Protein AF-A0A2W5HME0-F1 (afdb_monomer_lite)

Sequence (120 aa):
MSSDHNNDLSDLQSRIQQAKIAADPEKSGKNPDDATATQTGIRAVTDIIATPIVCGAAGIGIDHWFDTSPIFFILLALLGLCAGFWNLSRMMNGNDSSVGFKRLQNKEKEANKTQLSEKE

pLDDT: mean 72.34, std 13.64, range [38.69, 91.19]

Structure (mmCIF, N/CA/C/O backbone):
data_AF-A0A2W5HME0-F1
#
_entry.id   AF-A0A2W5HME0-F1
#
loop_
_atom_site.group_PDB
_atom_site.id
_atom_site.type_symbol
_atom_site.label_atom_id
_atom_site.label_alt_id
_atom_site.label_comp_id
_atom_site.label_asym_id
_atom_site.label_entity_id
_atom_site.label_seq_id
_atom_site.pdbx_PDB_ins_code
_atom_site.Cartn_x
_atom_site.Cartn_y
_atom_site.Cartn_z
_atom_site.occupancy
_atom_site.B_iso_or_equiv
_atom_site.auth_seq_id
_atom_site.auth_comp_id
_atom_site.auth_asym_id
_atom_site.auth_atom_id
_atom_site.pdbx_PDB_model_num
ATOM 1 N N . MET A 1 1 ? -9.762 -37.888 -38.141 1.00 51.53 1 MET A N 1
ATOM 2 C CA . MET A 1 1 ? -10.508 -36.705 -37.652 1.00 51.53 1 MET A CA 1
ATOM 3 C C . MET A 1 1 ? -10.076 -36.235 -36.249 1.00 51.53 1 MET A C 1
ATOM 5 O O . MET A 1 1 ? -10.864 -35.602 -35.570 1.00 51.53 1 MET A O 1
ATOM 9 N N . SER A 1 2 ? -8.831 -36.471 -35.802 1.00 54.81 2 SER A N 1
ATOM 10 C CA . SER A 1 2 ? -8.406 -36.154 -34.418 1.00 54.81 2 SER A CA 1
ATOM 11 C C . SER A 1 2 ? -7.596 -34.855 -34.276 1.00 54.81 2 SER A C 1
ATOM 13 O O . SER A 1 2 ? -7.158 -34.526 -33.179 1.00 54.81 2 SER A O 1
ATOM 15 N N . SER A 1 3 ? -7.352 -34.144 -35.380 1.00 60.12 3 SER A N 1
ATOM 16 C CA . SER A 1 3 ? -6.396 -33.029 -35.442 1.00 60.12 3 SER A CA 1
ATOM 17 C C . SER A 1 3 ? -6.999 -31.668 -35.082 1.00 60.12 3 SER A C 1
ATOM 19 O O . SER A 1 3 ? -6.250 -30.756 -34.758 1.00 60.12 3 SER A O 1
ATOM 21 N N . ASP A 1 4 ? -8.326 -31.530 -35.133 1.00 62.88 4 ASP A N 1
ATOM 22 C CA . ASP A 1 4 ? -9.014 -30.238 -34.977 1.00 62.88 4 ASP A CA 1
ATOM 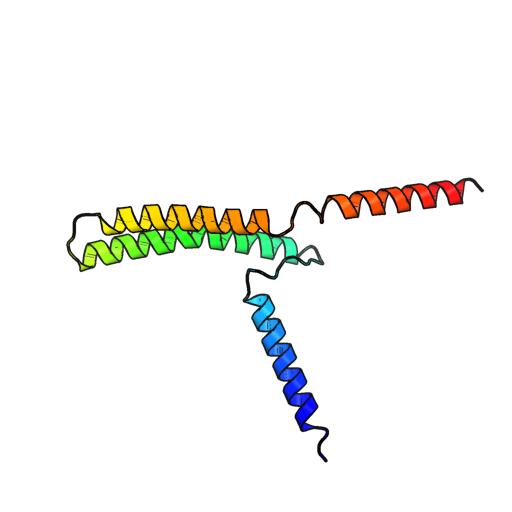23 C C . ASP A 1 4 ? -9.095 -29.811 -33.500 1.00 62.88 4 ASP A C 1
ATOM 25 O O . ASP A 1 4 ? -8.728 -28.702 -33.130 1.00 62.88 4 ASP A O 1
ATOM 29 N N . HIS A 1 5 ? -9.416 -30.760 -32.615 1.00 63.28 5 HIS A N 1
ATOM 30 C CA . HIS A 1 5 ? -9.587 -30.507 -31.180 1.00 63.28 5 HIS A CA 1
ATOM 31 C C . HIS A 1 5 ? -8.306 -30.036 -30.469 1.00 63.28 5 HIS A C 1
ATOM 33 O O . HIS A 1 5 ? -8.360 -29.292 -29.492 1.00 63.28 5 HIS A O 1
ATOM 39 N N . ASN A 1 6 ? -7.134 -30.448 -30.960 1.00 69.94 6 ASN A N 1
ATOM 40 C CA . ASN A 1 6 ? -5.855 -30.053 -30.366 1.00 69.94 6 ASN A CA 1
ATOM 41 C C . ASN A 1 6 ? -5.497 -28.590 -30.675 1.00 69.94 6 ASN A C 1
ATOM 43 O O . ASN A 1 6 ? -4.813 -27.953 -29.874 1.00 69.94 6 ASN A O 1
ATOM 47 N N . ASN A 1 7 ? -5.967 -28.050 -31.806 1.00 76.75 7 ASN A N 1
ATOM 48 C CA . ASN A 1 7 ? -5.708 -26.662 -32.186 1.00 76.75 7 ASN A CA 1
ATOM 49 C C . ASN A 1 7 ? -6.527 -25.683 -31.333 1.00 76.75 7 ASN A C 1
ATOM 51 O O . ASN A 1 7 ? -5.970 -24.700 -30.849 1.00 76.75 7 ASN A O 1
ATOM 55 N N . ASP A 1 8 ? -7.797 -25.991 -31.056 1.00 81.44 8 ASP A N 1
ATOM 56 C CA . ASP A 1 8 ? -8.654 -25.155 -30.201 1.00 81.44 8 ASP A CA 1
ATOM 57 C C . ASP A 1 8 ? -8.129 -25.074 -28.762 1.00 81.44 8 ASP A C 1
ATOM 59 O O . ASP A 1 8 ? -8.089 -24.006 -28.147 1.00 81.44 8 ASP A O 1
ATOM 63 N N . LEU A 1 9 ? -7.670 -26.206 -28.219 1.00 82.12 9 LEU A N 1
ATOM 64 C CA . LEU A 1 9 ? -7.080 -26.253 -26.880 1.00 82.12 9 LEU A CA 1
ATOM 65 C C . LEU A 1 9 ? -5.766 -25.468 -26.806 1.00 82.12 9 LEU A C 1
ATOM 67 O O . LEU A 1 9 ? -5.510 -24.803 -25.801 1.00 82.12 9 LEU A O 1
ATOM 71 N N . SER A 1 10 ? -4.957 -25.513 -27.867 1.00 79.88 10 SER A N 1
ATOM 72 C CA . SER A 1 10 ? -3.730 -24.722 -27.984 1.00 79.88 10 SER A CA 1
ATOM 73 C C . SER A 1 10 ? -4.025 -23.219 -28.027 1.00 79.88 10 SER A C 1
ATOM 75 O O . SER A 1 10 ? -3.337 -22.443 -27.361 1.00 79.88 10 SER A O 1
ATOM 77 N N . ASP A 1 11 ? -5.053 -22.791 -28.765 1.00 86.25 11 ASP A N 1
ATOM 78 C CA . ASP A 1 11 ? -5.444 -21.377 -28.840 1.00 86.25 11 ASP A CA 1
ATOM 79 C C . ASP A 1 11 ? -5.964 -20.860 -27.491 1.00 86.25 11 ASP A C 1
ATOM 81 O O . ASP A 1 11 ? -5.529 -19.818 -26.994 1.00 86.25 11 ASP A O 1
ATOM 85 N N . LEU A 1 12 ? -6.816 -21.639 -26.821 1.00 86.56 12 LEU A N 1
ATOM 86 C CA . LEU A 1 12 ? -7.308 -21.304 -25.485 1.00 86.56 12 LEU A CA 1
ATOM 87 C C . LEU A 1 12 ? -6.179 -21.261 -24.452 1.00 86.56 12 LEU A C 1
ATOM 89 O O . LEU A 1 12 ? -6.126 -20.327 -23.649 1.00 86.56 12 LEU A O 1
ATOM 93 N N . GLN A 1 13 ? -5.248 -22.221 -24.483 1.00 84.00 13 GLN A N 1
ATOM 94 C CA . GLN A 1 13 ? -4.065 -22.190 -23.622 1.00 84.00 13 GLN A CA 1
ATOM 95 C C . GLN A 1 13 ? -3.212 -20.953 -23.888 1.00 84.00 13 GLN A C 1
ATOM 97 O O . GLN A 1 13 ? -2.810 -20.297 -22.930 1.00 84.00 13 GLN A O 1
ATOM 102 N N . SER A 1 14 ? -2.992 -20.590 -25.152 1.00 82.88 14 SER A N 1
ATOM 103 C CA . SER A 1 14 ? -2.253 -19.381 -25.523 1.00 82.88 14 SER A CA 1
ATOM 104 C C . SER A 1 14 ? -2.928 -18.121 -24.975 1.00 82.88 14 SER A C 1
ATOM 106 O O . SER A 1 14 ? -2.273 -17.278 -24.361 1.00 82.88 14 SER A O 1
ATOM 108 N N . ARG A 1 15 ? -4.254 -18.013 -25.097 1.00 81.75 15 ARG A N 1
ATOM 109 C CA . ARG A 1 15 ? -5.029 -16.866 -24.597 1.00 81.75 15 ARG A CA 1
ATOM 110 C C . ARG A 1 15 ? -5.045 -16.784 -23.072 1.00 81.75 15 ARG A C 1
ATOM 112 O O . ARG A 1 15 ? -4.876 -15.700 -22.516 1.00 81.75 15 ARG A O 1
ATOM 119 N N . ILE A 1 16 ? -5.191 -17.917 -22.384 1.00 85.88 16 ILE A N 1
ATOM 120 C CA . ILE A 1 16 ? -5.104 -17.988 -20.919 1.00 85.88 16 ILE A CA 1
ATOM 121 C C . ILE A 1 16 ? -3.687 -17.644 -20.461 1.00 85.88 16 ILE A C 1
ATOM 123 O O . ILE A 1 16 ? -3.520 -16.916 -19.487 1.00 85.88 16 ILE A O 1
ATOM 127 N N . GLN A 1 17 ? -2.659 -18.124 -21.160 1.00 79.75 17 GLN A N 1
ATOM 128 C CA . GLN A 1 17 ? -1.267 -17.843 -20.833 1.00 79.75 17 GLN A CA 1
ATOM 129 C C . GLN A 1 17 ? -0.936 -16.361 -21.036 1.00 79.75 17 GLN A C 1
ATOM 131 O O . GLN A 1 17 ? -0.301 -15.773 -20.167 1.00 79.75 17 GLN A O 1
ATOM 136 N N . GLN A 1 18 ? -1.433 -15.731 -22.103 1.00 77.56 18 GLN A N 1
ATOM 137 C CA . GLN A 1 18 ? -1.316 -14.286 -22.329 1.00 77.56 18 GLN A CA 1
ATOM 138 C C . GLN A 1 18 ? -2.030 -13.475 -21.239 1.00 77.56 18 GLN A C 1
ATOM 140 O O . GLN A 1 18 ? -1.435 -12.563 -20.667 1.00 77.56 18 GLN A O 1
ATOM 145 N N . ALA A 1 19 ? -3.262 -13.846 -20.876 1.00 75.25 19 ALA A N 1
ATOM 146 C CA . ALA A 1 19 ? -3.991 -13.198 -19.786 1.00 75.25 19 ALA A CA 1
ATOM 147 C C . ALA A 1 19 ? -3.293 -13.390 -18.428 1.00 75.25 19 ALA A C 1
ATOM 149 O O . ALA A 1 19 ? -3.225 -12.463 -17.625 1.00 75.25 19 ALA A O 1
ATOM 150 N N . LYS A 1 20 ? -2.720 -14.574 -18.187 1.00 71.69 20 LYS A N 1
ATOM 151 C CA . LYS A 1 20 ? -1.965 -14.885 -16.971 1.00 71.69 20 LYS A CA 1
ATOM 152 C C . LYS A 1 20 ? -0.662 -14.096 -16.902 1.00 71.69 20 LYS A C 1
ATOM 154 O O . LYS A 1 20 ? -0.344 -13.591 -15.841 1.00 71.69 20 LYS A O 1
ATOM 159 N N . ILE A 1 21 ? 0.059 -13.936 -18.011 1.00 64.12 21 ILE A N 1
ATOM 160 C CA . ILE A 1 21 ? 1.265 -13.095 -18.074 1.00 64.12 21 ILE A CA 1
ATOM 161 C C . ILE A 1 21 ? 0.912 -11.618 -17.832 1.00 64.12 21 ILE A C 1
ATOM 163 O O . ILE A 1 21 ? 1.650 -10.929 -17.139 1.00 64.12 21 ILE A O 1
ATOM 167 N N . ALA A 1 22 ? -0.234 -11.140 -18.328 1.00 61.59 22 ALA A N 1
ATOM 168 C CA . ALA A 1 22 ? -0.719 -9.779 -18.072 1.00 61.59 22 ALA A CA 1
ATOM 169 C C . ALA A 1 22 ? -1.231 -9.553 -16.628 1.00 61.59 22 ALA A C 1
ATOM 171 O O . ALA A 1 22 ? -1.329 -8.408 -16.168 1.00 61.59 22 ALA A O 1
ATOM 172 N N . ALA A 1 23 ? -1.575 -10.636 -15.926 1.00 55.59 23 ALA A N 1
ATOM 173 C CA . ALA A 1 23 ? -2.061 -10.636 -14.548 1.00 55.59 23 ALA A CA 1
ATOM 174 C C . ALA A 1 23 ? -0.982 -10.996 -13.509 1.00 55.59 23 ALA A C 1
ATOM 176 O O . ALA A 1 23 ? -1.208 -10.769 -12.324 1.00 55.59 23 ALA A O 1
ATOM 177 N N . ASP A 1 24 ? 0.157 -11.552 -13.932 1.00 50.78 24 ASP A N 1
ATOM 178 C CA . ASP A 1 24 ? 1.234 -12.016 -13.056 1.00 50.78 24 ASP A CA 1
ATOM 179 C C . ASP A 1 24 ? 2.336 -10.943 -12.925 1.00 50.78 24 ASP A C 1
ATOM 181 O O . ASP A 1 24 ? 3.120 -10.735 -13.861 1.00 50.78 24 ASP A O 1
ATOM 185 N N . PRO A 1 25 ? 2.420 -10.250 -11.775 1.00 49.84 25 PRO A N 1
ATOM 186 C CA . PRO A 1 25 ? 3.360 -9.154 -11.560 1.00 49.84 25 PRO A CA 1
ATOM 187 C C . PRO A 1 25 ? 4.831 -9.601 -11.518 1.00 49.84 25 PRO A C 1
ATOM 189 O O . PRO A 1 25 ? 5.715 -8.756 -11.619 1.00 49.84 25 PRO A O 1
ATOM 192 N N . GLU A 1 26 ? 5.135 -10.902 -11.415 1.00 50.62 26 GLU A N 1
ATOM 193 C CA . GLU A 1 26 ? 6.524 -11.387 -11.361 1.00 50.62 26 GLU A CA 1
ATOM 194 C C . GLU A 1 26 ? 7.231 -11.489 -12.718 1.00 50.62 26 GLU A C 1
ATOM 196 O O . GLU A 1 26 ? 8.460 -11.553 -12.763 1.00 50.62 26 GLU A O 1
ATOM 201 N N . LYS A 1 27 ? 6.496 -11.538 -13.836 1.00 48.66 27 LYS A N 1
ATOM 202 C CA . LYS A 1 27 ? 7.086 -11.858 -15.152 1.00 48.66 27 LYS A CA 1
ATOM 203 C C . LYS A 1 27 ? 7.156 -10.700 -16.139 1.00 48.66 27 LYS A C 1
ATOM 205 O O . LYS A 1 27 ? 7.721 -10.874 -17.221 1.00 48.66 27 LYS A O 1
ATOM 210 N N . SER A 1 28 ? 6.665 -9.517 -15.780 1.00 45.16 28 SER A N 1
ATOM 211 C CA . SER A 1 28 ? 6.673 -8.346 -16.664 1.00 45.16 28 SER A CA 1
ATOM 212 C C . SER A 1 28 ? 8.024 -7.611 -16.647 1.00 45.16 28 SER A C 1
ATOM 214 O O . SER A 1 28 ? 8.112 -6.427 -16.345 1.00 45.16 28 SER A O 1
ATOM 216 N N . GLY A 1 29 ? 9.096 -8.337 -16.972 1.00 43.97 29 GLY A N 1
ATOM 217 C CA . GLY A 1 29 ? 10.465 -7.834 -17.127 1.00 43.97 29 GLY A CA 1
ATOM 218 C C . GLY A 1 29 ? 10.984 -7.930 -18.565 1.00 43.97 29 GLY A C 1
ATOM 219 O O . GLY A 1 29 ? 12.168 -8.200 -18.770 1.00 43.97 29 GLY A O 1
ATOM 220 N N . LYS A 1 30 ? 10.124 -7.781 -19.583 1.00 44.31 30 LYS A N 1
ATOM 221 C CA . LYS A 1 30 ? 10.545 -7.773 -20.997 1.00 44.31 30 LYS A CA 1
ATOM 222 C C . LYS A 1 30 ? 9.728 -6.783 -21.835 1.00 44.31 30 LYS A C 1
ATOM 224 O O . LYS A 1 30 ? 8.567 -7.023 -22.131 1.00 44.31 30 LYS A O 1
ATOM 229 N N . ASN A 1 31 ? 10.389 -5.688 -22.208 1.00 48.91 31 ASN A N 1
ATOM 230 C CA . ASN A 1 31 ? 9.937 -4.653 -23.148 1.00 48.91 31 ASN A CA 1
ATOM 231 C C . ASN A 1 31 ? 9.884 -5.201 -24.592 1.00 48.91 31 ASN A C 1
ATOM 233 O O . ASN A 1 31 ? 10.712 -6.064 -24.918 1.00 48.91 31 ASN A O 1
ATOM 237 N N . PRO A 1 32 ? 8.993 -4.688 -25.463 1.00 45.47 32 PRO A N 1
ATOM 238 C CA . PRO A 1 32 ? 9.363 -3.487 -26.223 1.00 45.47 32 PRO A CA 1
ATOM 239 C C . PRO A 1 32 ? 8.213 -2.482 -26.487 1.00 45.47 32 PRO A C 1
ATOM 241 O O . PRO A 1 32 ? 7.035 -2.807 -26.395 1.00 45.47 32 PRO A O 1
ATOM 244 N N . ASP A 1 33 ? 8.624 -1.271 -26.866 1.00 38.69 33 ASP A N 1
ATOM 245 C CA . ASP A 1 33 ? 7.867 -0.167 -27.475 1.00 38.69 33 ASP A CA 1
ATOM 246 C C . ASP A 1 33 ? 7.211 0.835 -26.506 1.00 38.69 33 ASP A C 1
ATOM 248 O O . ASP A 1 33 ? 6.422 0.501 -25.625 1.00 38.69 33 ASP A O 1
ATOM 252 N N . ASP A 1 34 ? 7.590 2.104 -26.677 1.00 46.84 34 ASP A N 1
ATOM 253 C CA . ASP A 1 34 ? 7.558 3.214 -25.712 1.00 46.84 34 ASP A CA 1
ATOM 254 C C . ASP A 1 34 ? 6.180 3.615 -25.143 1.00 46.84 34 ASP A C 1
ATOM 256 O O . ASP A 1 34 ? 6.112 4.393 -24.193 1.00 46.84 34 ASP A O 1
ATOM 260 N N . ALA A 1 35 ? 5.079 3.036 -25.630 1.00 48.47 35 ALA A N 1
ATOM 261 C CA . ALA A 1 35 ? 3.759 3.145 -24.994 1.00 48.47 35 ALA A CA 1
ATOM 262 C C . ALA A 1 35 ? 3.629 2.246 -23.742 1.00 48.47 35 ALA A C 1
ATOM 264 O O . ALA A 1 35 ? 2.908 2.564 -22.792 1.00 48.47 35 ALA A O 1
ATOM 265 N N . THR A 1 36 ? 4.370 1.136 -23.708 1.00 51.28 36 THR A N 1
ATOM 266 C CA . THR A 1 36 ? 4.297 0.100 -22.667 1.00 51.28 36 THR A CA 1
ATOM 267 C C . THR A 1 36 ? 5.082 0.493 -21.410 1.00 51.28 36 THR A C 1
ATOM 269 O O . THR A 1 36 ? 4.698 0.141 -20.292 1.00 51.28 36 THR A O 1
ATOM 272 N N . ALA A 1 37 ? 6.149 1.287 -21.559 1.00 52.19 37 ALA A N 1
ATOM 273 C CA . ALA A 1 37 ? 6.950 1.788 -20.440 1.00 52.19 37 ALA A CA 1
ATOM 274 C C . ALA A 1 37 ? 6.147 2.748 -19.542 1.00 52.19 37 ALA A C 1
ATOM 276 O O . ALA A 1 37 ? 6.191 2.638 -18.315 1.00 52.19 37 ALA A O 1
ATOM 277 N N . THR A 1 38 ? 5.345 3.636 -20.140 1.00 55.38 38 THR A N 1
ATOM 278 C CA . THR A 1 38 ? 4.461 4.549 -19.400 1.00 55.38 38 THR A CA 1
ATOM 279 C C . THR A 1 38 ? 3.355 3.784 -18.673 1.00 55.38 38 THR A C 1
ATOM 281 O O . THR A 1 38 ? 3.087 4.050 -17.502 1.00 55.38 38 THR A O 1
ATOM 284 N N . GLN A 1 39 ? 2.755 2.782 -19.325 1.00 58.97 39 GLN A N 1
ATOM 285 C CA . GLN A 1 39 ? 1.701 1.961 -18.722 1.00 58.97 39 GLN A CA 1
ATOM 286 C C . GLN A 1 39 ? 2.226 1.103 -17.557 1.00 58.97 39 GLN A C 1
ATOM 288 O O . GLN A 1 39 ? 1.547 0.953 -16.539 1.00 58.97 39 GLN A O 1
ATOM 293 N N . THR A 1 40 ? 3.460 0.603 -17.666 1.00 63.00 40 THR A N 1
ATOM 294 C CA . THR A 1 40 ? 4.125 -0.165 -16.601 1.00 63.00 40 THR A CA 1
ATOM 295 C C . THR A 1 40 ? 4.464 0.722 -15.399 1.00 63.00 40 THR A C 1
ATOM 297 O O . THR A 1 40 ? 4.208 0.335 -14.259 1.00 63.00 40 THR A O 1
ATOM 300 N N . GLY A 1 41 ? 4.954 1.945 -15.634 1.00 66.06 41 GLY A N 1
ATOM 301 C CA . GLY A 1 41 ? 5.250 2.907 -14.567 1.00 66.06 41 GLY A CA 1
ATOM 302 C C . GLY A 1 41 ? 4.006 3.360 -13.796 1.00 66.06 41 GLY A C 1
ATOM 303 O O . GLY A 1 41 ? 4.010 3.359 -12.567 1.00 66.06 41 GLY A O 1
ATOM 304 N N . ILE A 1 42 ? 2.910 3.677 -14.497 1.00 72.56 42 ILE A N 1
ATOM 305 C CA . ILE A 1 42 ? 1.641 4.080 -13.864 1.00 72.56 42 ILE A CA 1
ATOM 306 C C . ILE A 1 42 ? 1.094 2.957 -12.973 1.00 72.56 42 ILE A C 1
ATOM 308 O O . ILE A 1 42 ? 0.629 3.218 -11.862 1.00 72.56 42 ILE A O 1
ATOM 312 N N . ARG A 1 43 ? 1.181 1.698 -13.417 1.00 72.75 43 ARG A N 1
ATOM 313 C CA . ARG A 1 43 ? 0.702 0.550 -12.636 1.00 72.75 43 ARG A CA 1
ATOM 314 C C . ARG A 1 43 ? 1.570 0.274 -11.409 1.00 72.75 43 ARG A C 1
ATOM 316 O O . ARG A 1 43 ? 1.018 0.064 -10.335 1.00 72.75 43 ARG A O 1
ATOM 323 N N . ALA A 1 44 ? 2.895 0.367 -11.535 1.00 73.50 44 ALA A N 1
ATOM 324 C CA . ALA A 1 44 ? 3.808 0.256 -10.396 1.00 73.50 44 ALA A CA 1
ATOM 325 C C . ALA A 1 44 ? 3.526 1.325 -9.325 1.00 73.50 44 ALA A C 1
ATOM 327 O O . ALA A 1 44 ? 3.472 1.020 -8.136 1.00 73.50 44 ALA A O 1
ATOM 328 N N . VAL A 1 45 ? 3.270 2.569 -9.743 1.00 77.50 45 VAL A N 1
ATOM 329 C CA . VAL A 1 45 ? 2.858 3.648 -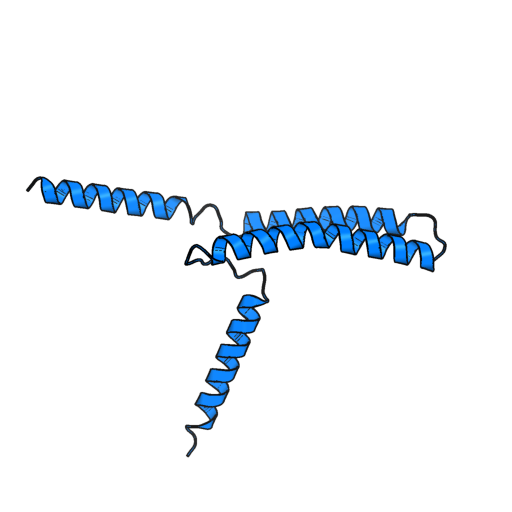8.829 1.00 77.50 45 VAL A CA 1
ATOM 330 C C . VAL A 1 45 ? 1.495 3.345 -8.197 1.00 77.50 45 VAL A C 1
ATOM 332 O O . VAL A 1 45 ? 1.310 3.565 -7.001 1.00 77.50 45 VAL A O 1
ATOM 335 N N . THR A 1 46 ? 0.557 2.793 -8.969 1.00 83.44 46 THR A N 1
ATOM 336 C CA . THR A 1 46 ? -0.783 2.440 -8.477 1.00 83.44 46 THR A CA 1
ATOM 337 C C . THR A 1 46 ? -0.722 1.376 -7.384 1.00 83.44 46 THR A C 1
ATOM 339 O O . THR A 1 46 ? -1.379 1.547 -6.365 1.00 83.44 46 THR A O 1
ATOM 342 N N . ASP A 1 47 ? 0.099 0.335 -7.528 1.00 75.44 47 ASP A N 1
ATOM 343 C CA . ASP A 1 47 ? 0.256 -0.704 -6.496 1.00 75.44 47 ASP A CA 1
ATOM 344 C C . ASP A 1 47 ? 0.841 -0.145 -5.190 1.00 75.44 47 ASP A C 1
ATOM 346 O O . ASP A 1 47 ? 0.386 -0.486 -4.090 1.00 75.44 47 ASP A O 1
ATOM 350 N N . ILE A 1 48 ? 1.820 0.761 -5.299 1.00 81.31 48 ILE A N 1
ATOM 351 C CA . ILE A 1 48 ? 2.443 1.409 -4.136 1.00 81.31 48 ILE A CA 1
ATOM 352 C C . ILE A 1 48 ? 1.430 2.275 -3.382 1.00 81.31 48 ILE A C 1
ATOM 354 O O . ILE A 1 48 ? 1.466 2.309 -2.156 1.00 81.31 48 ILE A O 1
ATOM 358 N N . ILE A 1 49 ? 0.517 2.949 -4.085 1.00 86.00 49 ILE A N 1
ATOM 359 C CA . ILE A 1 49 ? -0.507 3.809 -3.473 1.00 86.00 49 ILE A CA 1
ATOM 360 C C . ILE A 1 49 ? -1.713 2.986 -2.986 1.00 86.00 49 ILE A C 1
ATOM 362 O O . ILE A 1 49 ? -2.280 3.279 -1.933 1.00 86.00 49 ILE A O 1
ATOM 366 N N . ALA A 1 50 ? -2.093 1.931 -3.709 1.00 87.12 50 ALA A N 1
ATOM 367 C CA . ALA A 1 50 ? -3.230 1.079 -3.372 1.00 87.12 50 ALA A CA 1
ATOM 368 C C . ALA A 1 50 ? -3.018 0.330 -2.051 1.00 87.12 50 ALA A C 1
ATOM 370 O O . ALA A 1 50 ? -3.959 0.178 -1.275 1.00 87.12 50 ALA A O 1
ATOM 371 N N . THR A 1 51 ? -1.782 -0.086 -1.764 1.00 84.69 51 THR A N 1
ATOM 372 C CA . THR A 1 51 ? -1.439 -0.834 -0.545 1.00 84.69 51 THR A CA 1
ATOM 373 C C . THR A 1 51 ? -1.771 -0.060 0.751 1.00 84.69 51 THR A C 1
ATOM 375 O O . THR A 1 51 ? -2.569 -0.563 1.546 1.00 84.69 51 THR A O 1
ATOM 378 N N . PRO A 1 52 ? -1.257 1.167 0.988 1.00 87.31 52 PRO A N 1
ATOM 379 C CA . PRO A 1 52 ? -1.610 1.956 2.168 1.00 87.31 52 PRO A CA 1
ATOM 380 C C . PRO A 1 52 ? -3.089 2.353 2.215 1.00 87.31 52 PRO A C 1
ATOM 382 O O . PRO A 1 52 ? -3.647 2.414 3.307 1.00 87.31 52 PRO A O 1
ATOM 385 N N . ILE A 1 53 ? -3.747 2.577 1.070 1.00 89.94 53 ILE A N 1
ATOM 386 C CA . ILE A 1 53 ? -5.190 2.870 1.036 1.00 89.94 53 ILE A CA 1
ATOM 387 C C . ILE A 1 53 ? -5.996 1.664 1.529 1.00 89.94 53 ILE A C 1
ATOM 389 O O . ILE A 1 53 ? -6.848 1.814 2.403 1.00 89.94 53 ILE A O 1
ATOM 393 N N . VAL A 1 54 ? -5.710 0.467 1.009 1.00 89.88 54 VAL A N 1
ATOM 394 C CA . VAL A 1 54 ? -6.385 -0.776 1.409 1.00 89.88 54 VAL A CA 1
ATOM 395 C C . VAL A 1 54 ? -6.126 -1.090 2.880 1.00 89.88 54 VAL A C 1
ATOM 397 O O . VAL A 1 54 ? -7.076 -1.357 3.612 1.00 89.88 54 VAL A O 1
ATOM 400 N N . CYS A 1 55 ? -4.876 -1.014 3.345 1.00 87.25 55 CYS A N 1
ATOM 401 C CA . CYS A 1 55 ? -4.547 -1.249 4.753 1.00 87.25 55 CYS A CA 1
ATOM 402 C C . CYS A 1 55 ? -5.163 -0.191 5.680 1.00 87.25 55 CYS A C 1
ATOM 404 O O . CYS A 1 55 ? -5.678 -0.540 6.736 1.00 87.25 55 CYS A O 1
ATOM 406 N N . GLY A 1 56 ? -5.161 1.088 5.301 1.00 87.06 56 GLY A N 1
ATOM 407 C CA . GLY A 1 56 ? -5.777 2.151 6.097 1.00 87.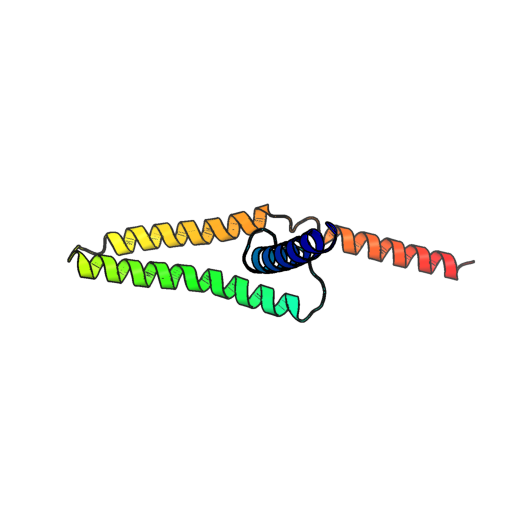06 56 GLY A CA 1
ATOM 408 C C . GLY A 1 56 ? -7.293 1.985 6.209 1.00 87.06 56 GLY A C 1
ATOM 409 O O . GLY A 1 56 ? -7.841 2.033 7.309 1.00 87.06 56 GLY A O 1
ATOM 410 N N . ALA A 1 57 ? -7.965 1.714 5.086 1.00 89.38 57 ALA A N 1
ATOM 411 C CA . ALA A 1 57 ? -9.405 1.468 5.057 1.00 89.38 57 ALA A CA 1
ATOM 412 C C . ALA A 1 57 ? -9.790 0.209 5.850 1.00 89.38 57 ALA A C 1
ATOM 414 O O . ALA A 1 57 ? -10.734 0.240 6.638 1.00 89.38 57 ALA A O 1
ATOM 415 N N . ALA A 1 58 ? -9.036 -0.883 5.687 1.00 88.56 58 ALA A N 1
ATOM 416 C CA . ALA A 1 58 ? -9.256 -2.117 6.434 1.00 88.56 58 ALA A CA 1
ATOM 417 C C . ALA A 1 58 ? -8.988 -1.941 7.938 1.00 88.56 58 ALA A C 1
ATOM 419 O O . ALA A 1 58 ? -9.761 -2.442 8.749 1.00 88.56 58 ALA A O 1
ATOM 420 N N . GLY A 1 59 ? -7.945 -1.197 8.321 1.00 86.50 59 GLY A N 1
ATOM 421 C CA . GLY A 1 59 ? -7.605 -0.934 9.721 1.00 86.50 59 GLY A CA 1
ATOM 422 C C . GLY A 1 59 ? -8.697 -0.148 10.444 1.00 86.50 59 GLY A C 1
ATOM 423 O O . GLY A 1 59 ? -9.132 -0.557 11.515 1.00 86.50 59 GLY A O 1
ATOM 424 N N . ILE A 1 60 ? -9.207 0.917 9.814 1.00 84.62 60 ILE A N 1
ATOM 425 C CA . ILE A 1 60 ? -10.321 1.708 10.361 1.00 84.62 60 ILE A CA 1
ATOM 426 C C . ILE A 1 60 ? -11.604 0.872 10.416 1.00 84.62 60 ILE A C 1
ATOM 428 O O . ILE A 1 60 ? -12.310 0.909 11.418 1.00 84.62 60 ILE A O 1
ATOM 432 N N . GLY A 1 61 ? -11.908 0.100 9.367 1.00 87.38 61 GLY A N 1
ATOM 433 C CA . GLY A 1 61 ? -13.107 -0.740 9.332 1.00 87.38 61 GLY A CA 1
ATOM 434 C C . GLY A 1 61 ? -13.119 -1.816 10.422 1.00 87.38 61 GLY A C 1
ATOM 435 O O . GLY A 1 61 ? -14.156 -2.046 11.040 1.00 87.38 61 GLY A O 1
ATOM 436 N N . ILE A 1 62 ? -11.969 -2.443 10.686 1.00 85.62 62 ILE A N 1
ATOM 437 C CA . ILE A 1 62 ? -11.826 -3.459 11.737 1.00 85.62 62 ILE A CA 1
ATOM 438 C C . ILE A 1 62 ? -11.920 -2.826 13.126 1.00 85.62 62 ILE A C 1
ATOM 440 O O . ILE A 1 62 ? -12.673 -3.336 13.956 1.00 85.62 62 ILE A O 1
ATOM 444 N N . ASP A 1 63 ? -11.222 -1.711 13.370 1.00 83.44 63 ASP A N 1
ATOM 445 C CA . ASP A 1 63 ? -11.300 -1.016 14.661 1.00 83.44 63 ASP A CA 1
ATOM 446 C C . ASP A 1 63 ? -12.737 -0.555 14.960 1.00 83.44 63 ASP A C 1
ATOM 448 O O . ASP A 1 63 ? -13.206 -0.695 16.088 1.00 83.44 63 ASP A O 1
ATOM 452 N N . HIS A 1 64 ? -13.477 -0.100 13.942 1.00 82.75 64 HIS A N 1
ATOM 453 C CA . HIS A 1 64 ? -14.861 0.355 14.099 1.00 82.75 64 HIS A CA 1
ATOM 454 C C . HIS A 1 64 ? -15.866 -0.788 14.320 1.00 82.75 64 HIS A C 1
ATOM 456 O O . HIS A 1 64 ? -16.919 -0.567 14.918 1.00 82.75 64 HIS A O 1
ATOM 462 N N . TRP A 1 65 ? -15.567 -2.000 13.840 1.00 85.31 65 TRP A N 1
ATOM 463 C CA . TRP A 1 65 ? -16.416 -3.178 14.054 1.00 85.31 65 TRP A CA 1
ATOM 464 C C . TRP A 1 65 ? -16.202 -3.786 15.443 1.00 85.31 65 TRP A C 1
ATOM 466 O O . TRP A 1 65 ? -17.154 -4.244 16.071 1.00 85.31 65 TRP A O 1
ATOM 476 N N . PHE A 1 66 ? -14.959 -3.807 15.924 1.00 81.06 66 PHE A N 1
ATOM 477 C CA . PHE A 1 66 ? -14.610 -4.412 17.211 1.00 81.06 66 PHE A CA 1
ATOM 478 C C . PHE A 1 66 ? -14.747 -3.463 18.408 1.00 81.06 66 PHE A C 1
ATOM 480 O O . PHE A 1 66 ? -14.553 -3.910 19.539 1.00 81.06 66 PHE A O 1
ATOM 487 N N . ASP A 1 67 ? -15.065 -2.184 18.170 1.00 74.06 67 ASP A N 1
ATOM 488 C CA . ASP A 1 67 ? -15.092 -1.114 19.186 1.00 74.06 67 ASP A CA 1
ATOM 489 C C . ASP A 1 67 ? -13.791 -1.077 20.021 1.00 74.06 67 ASP A C 1
ATOM 491 O O . ASP A 1 67 ? -13.736 -0.657 21.178 1.00 74.06 67 ASP A O 1
ATOM 495 N N . THR A 1 68 ? -12.713 -1.601 19.432 1.00 72.31 68 THR A N 1
ATOM 496 C CA . THR A 1 68 ? -11.404 -1.722 20.056 1.00 72.31 68 THR A CA 1
ATOM 497 C C . THR A 1 68 ? -10.654 -0.410 19.905 1.00 72.31 68 THR A C 1
ATOM 499 O O . THR A 1 68 ? -10.749 0.277 18.890 1.00 72.31 68 THR A O 1
ATOM 502 N N . SER A 1 69 ? -9.846 -0.079 20.917 1.00 73.62 69 SER A N 1
ATOM 503 C CA . SER A 1 69 ? -8.794 0.944 20.801 1.00 73.62 69 SER A CA 1
ATOM 504 C C . SER A 1 69 ? -7.975 0.725 19.517 1.00 73.62 69 SER A C 1
ATOM 506 O O . SER A 1 69 ? -7.932 -0.424 19.082 1.00 73.62 69 SER A O 1
ATOM 508 N N . PRO A 1 70 ? -7.306 1.756 18.948 1.00 79.44 70 PRO A N 1
ATOM 509 C CA . PRO A 1 70 ? -6.768 1.777 17.573 1.00 79.44 70 PRO A CA 1
ATOM 510 C C . PRO A 1 70 ? -5.553 0.852 17.338 1.00 79.44 70 PRO A C 1
ATOM 512 O O . PRO A 1 70 ? -4.523 1.232 16.786 1.00 79.44 70 PRO A O 1
ATOM 515 N N . ILE A 1 71 ? -5.639 -0.374 17.834 1.00 83.12 71 ILE A N 1
ATOM 516 C CA . ILE A 1 71 ? -4.609 -1.393 17.925 1.00 83.12 71 ILE A CA 1
ATOM 517 C C . ILE A 1 71 ? -4.568 -2.158 16.606 1.00 83.12 71 ILE A C 1
ATOM 519 O O . ILE A 1 71 ? -3.471 -2.415 16.106 1.00 83.12 71 ILE A O 1
ATOM 523 N N . PHE A 1 72 ? -5.723 -2.480 16.003 1.00 82.81 72 PHE A N 1
ATOM 524 C CA . PHE A 1 72 ? -5.723 -3.119 14.688 1.00 82.81 72 PHE A CA 1
ATOM 525 C C . PHE A 1 72 ? -5.256 -2.148 13.617 1.00 82.81 72 PHE A C 1
ATOM 527 O O . PHE A 1 72 ? -4.460 -2.557 12.778 1.00 82.81 72 PHE A O 1
ATOM 534 N N . PHE A 1 73 ? -5.634 -0.868 13.677 1.00 84.88 73 PHE A N 1
ATOM 535 C CA . PHE A 1 73 ? -5.075 0.139 12.779 1.00 84.88 73 PHE A CA 1
ATOM 536 C C . PHE A 1 73 ? -3.546 0.228 12.884 1.00 84.88 73 PHE A C 1
ATOM 538 O O . PHE A 1 73 ? -2.872 0.223 11.857 1.00 84.88 73 PHE A O 1
ATOM 545 N N . ILE A 1 74 ? -2.974 0.231 14.095 1.00 88.06 74 ILE A N 1
ATOM 546 C CA . ILE A 1 74 ? -1.512 0.260 14.289 1.00 88.06 74 ILE A CA 1
ATOM 547 C C . ILE A 1 74 ? -0.841 -1.005 13.733 1.00 88.06 74 ILE A C 1
ATOM 549 O O . ILE A 1 74 ? 0.173 -0.908 13.038 1.00 88.06 74 ILE A O 1
ATOM 553 N N . LEU A 1 75 ? -1.402 -2.188 14.001 1.00 89.75 75 LEU A N 1
ATOM 554 C CA . LEU A 1 75 ? -0.875 -3.454 13.483 1.00 89.75 75 LEU A CA 1
ATOM 555 C C . LEU A 1 75 ? -0.938 -3.512 11.953 1.00 89.75 75 LEU A C 1
ATOM 557 O O . LEU A 1 75 ? 0.044 -3.889 11.315 1.00 89.75 75 LEU A O 1
ATOM 561 N N . LEU A 1 76 ? -2.062 -3.108 11.357 1.00 87.50 76 LEU A N 1
ATOM 562 C CA . LEU A 1 76 ? -2.242 -3.100 9.906 1.00 87.50 76 LEU A CA 1
ATOM 563 C C . LEU A 1 76 ? -1.399 -2.017 9.229 1.00 87.50 76 LEU A C 1
ATOM 565 O O . LEU A 1 76 ? -0.918 -2.239 8.122 1.00 87.50 76 LEU A O 1
ATOM 569 N N . ALA A 1 77 ? -1.167 -0.883 9.892 1.00 87.38 77 ALA A N 1
ATOM 570 C CA . ALA A 1 77 ? -0.258 0.151 9.414 1.00 87.38 77 ALA A CA 1
ATOM 571 C C . ALA A 1 77 ? 1.191 -0.353 9.390 1.00 87.38 77 ALA A C 1
ATOM 573 O O . ALA A 1 77 ? 1.853 -0.231 8.362 1.00 87.38 77 ALA A O 1
ATOM 574 N N . LEU A 1 78 ? 1.669 -0.978 10.474 1.00 91.19 78 LEU A N 1
ATOM 575 C CA . LEU A 1 78 ? 3.003 -1.590 10.519 1.00 91.19 78 LEU A CA 1
ATOM 576 C C . LEU A 1 78 ? 3.150 -2.695 9.469 1.00 91.19 78 LEU A C 1
ATOM 578 O O . LEU A 1 78 ? 4.143 -2.729 8.742 1.00 91.19 78 LEU A O 1
ATOM 582 N N . LEU A 1 79 ? 2.142 -3.560 9.342 1.00 89.38 79 LEU A N 1
ATOM 583 C CA . LEU A 1 79 ? 2.147 -4.647 8.370 1.00 89.38 79 LEU A CA 1
ATOM 584 C C . LEU A 1 79 ? 2.096 -4.129 6.928 1.00 89.38 79 LEU A C 1
ATOM 586 O O . LEU A 1 79 ? 2.826 -4.635 6.080 1.00 89.38 79 LEU A O 1
ATOM 590 N N . GLY A 1 80 ? 1.292 -3.100 6.652 1.00 86.69 80 GLY A N 1
ATOM 591 C CA . GLY A 1 80 ? 1.228 -2.434 5.352 1.00 86.69 80 GLY A CA 1
ATOM 592 C C . GLY A 1 80 ? 2.551 -1.768 4.978 1.00 86.69 80 GLY A C 1
ATOM 593 O O . GLY A 1 80 ? 2.981 -1.849 3.828 1.00 86.69 80 GLY A O 1
ATOM 594 N N . LEU A 1 81 ? 3.249 -1.189 5.959 1.00 86.44 81 LEU A N 1
ATOM 595 C CA . LEU A 1 81 ? 4.581 -0.615 5.776 1.00 86.44 81 LEU A CA 1
ATOM 596 C C . LEU A 1 81 ? 5.598 -1.711 5.428 1.00 86.44 81 LEU A C 1
ATOM 598 O O . LEU A 1 81 ? 6.291 -1.610 4.416 1.00 86.44 81 LEU A O 1
ATOM 602 N N . CYS A 1 82 ? 5.626 -2.807 6.193 1.00 89.12 82 CYS A N 1
ATOM 603 C CA . CYS A 1 82 ? 6.458 -3.973 5.892 1.00 89.12 82 CYS A CA 1
ATOM 604 C C . CYS A 1 82 ? 6.145 -4.573 4.513 1.00 89.12 82 CYS A C 1
ATOM 606 O O . CYS A 1 82 ? 7.068 -4.882 3.763 1.00 89.12 82 CYS A O 1
ATOM 608 N N . ALA A 1 83 ? 4.867 -4.701 4.151 1.00 85.56 83 ALA A N 1
ATOM 609 C CA . ALA A 1 83 ? 4.434 -5.221 2.857 1.00 85.56 83 ALA A CA 1
ATOM 610 C C . ALA A 1 83 ? 4.859 -4.309 1.694 1.00 85.56 83 ALA A C 1
ATOM 612 O O . ALA A 1 83 ? 5.332 -4.802 0.671 1.00 85.56 83 ALA A O 1
ATOM 613 N N . GLY A 1 84 ? 4.770 -2.986 1.864 1.00 81.12 84 GLY A N 1
ATOM 614 C CA . GLY A 1 84 ? 5.267 -2.015 0.887 1.00 81.12 84 GLY A CA 1
ATOM 615 C C . GLY A 1 84 ? 6.777 -2.145 0.654 1.00 81.12 84 GLY A C 1
ATOM 616 O O . GLY A 1 84 ? 7.225 -2.245 -0.490 1.00 81.12 84 GLY A O 1
ATOM 617 N N . PHE A 1 85 ? 7.564 -2.237 1.732 1.00 84.62 85 PHE A N 1
ATOM 618 C CA . PHE A 1 85 ? 9.011 -2.477 1.649 1.00 84.62 85 PHE A CA 1
ATOM 619 C C . PHE A 1 85 ? 9.356 -3.847 1.050 1.00 84.62 85 PHE A C 1
ATOM 621 O O . PHE A 1 85 ? 10.338 -3.970 0.312 1.00 84.62 85 PHE A O 1
ATOM 628 N N . TRP A 1 86 ? 8.549 -4.872 1.327 1.00 84.88 86 TRP A N 1
ATOM 629 C CA . TRP A 1 86 ? 8.720 -6.209 0.762 1.00 84.88 86 TRP A CA 1
ATOM 630 C C . TRP A 1 86 ? 8.472 -6.222 -0.752 1.00 84.88 86 TRP A C 1
ATOM 632 O O . TRP A 1 86 ? 9.237 -6.843 -1.492 1.00 84.88 86 TRP A O 1
ATOM 642 N N . ASN A 1 87 ? 7.457 -5.488 -1.227 1.00 77.38 87 ASN A N 1
ATOM 643 C CA . ASN A 1 87 ? 7.177 -5.327 -2.657 1.00 77.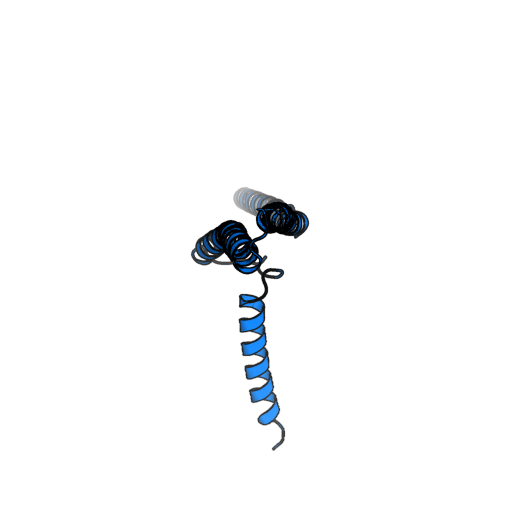38 87 ASN A CA 1
ATOM 644 C C . ASN A 1 87 ? 8.361 -4.664 -3.385 1.00 77.38 87 ASN A C 1
ATOM 646 O O . ASN A 1 87 ? 8.836 -5.158 -4.409 1.00 77.38 87 ASN A O 1
ATOM 650 N N . LEU A 1 88 ? 8.919 -3.602 -2.795 1.00 76.38 88 LEU A N 1
ATOM 651 C CA . LEU A 1 88 ? 10.093 -2.916 -3.335 1.00 76.38 88 LEU A CA 1
ATOM 652 C C . LEU A 1 88 ? 11.340 -3.815 -3.352 1.00 76.38 88 LEU A C 1
ATOM 654 O O . LEU A 1 88 ? 12.047 -3.881 -4.355 1.00 76.38 88 LEU A O 1
ATOM 658 N N . SER A 1 89 ? 11.582 -4.549 -2.264 1.00 76.50 89 SER A N 1
ATOM 659 C CA . SER A 1 89 ? 12.728 -5.461 -2.148 1.00 76.50 89 SER A CA 1
ATOM 660 C C . SER A 1 89 ? 12.682 -6.580 -3.192 1.00 76.50 89 SER A C 1
ATOM 662 O O . SER A 1 89 ? 13.704 -6.918 -3.787 1.00 76.50 89 SER A O 1
ATOM 664 N N . ARG A 1 90 ? 11.493 -7.129 -3.480 1.00 74.19 90 ARG A N 1
ATOM 665 C CA . ARG A 1 90 ? 11.329 -8.143 -4.534 1.00 74.19 90 ARG A CA 1
ATOM 666 C C . ARG A 1 90 ? 11.644 -7.582 -5.919 1.00 74.19 90 ARG A C 1
ATOM 668 O O . ARG A 1 90 ? 12.310 -8.254 -6.701 1.00 74.19 90 ARG A O 1
ATOM 675 N N . MET A 1 91 ? 11.207 -6.355 -6.200 1.00 66.06 91 MET A N 1
ATOM 676 C CA . MET A 1 91 ? 11.504 -5.679 -7.464 1.00 66.06 91 MET A CA 1
ATOM 677 C C . MET A 1 91 ? 13.017 -5.474 -7.647 1.00 66.06 91 MET A C 1
ATOM 679 O O . MET A 1 91 ? 13.558 -5.748 -8.717 1.00 66.06 91 MET A O 1
ATOM 683 N N . MET A 1 92 ? 13.718 -5.058 -6.588 1.00 68.81 92 MET A N 1
ATOM 684 C CA . MET A 1 92 ? 15.166 -4.813 -6.627 1.00 68.81 92 MET A CA 1
ATOM 685 C C . MET A 1 92 ? 15.986 -6.095 -6.801 1.00 68.81 92 MET A C 1
ATOM 687 O O . MET A 1 92 ? 16.962 -6.108 -7.550 1.00 68.81 92 MET A O 1
ATOM 691 N N . ASN A 1 93 ? 15.569 -7.192 -6.171 1.00 70.62 93 ASN A N 1
ATOM 692 C CA . ASN A 1 93 ? 16.243 -8.484 -6.301 1.00 70.62 93 ASN A CA 1
ATOM 693 C C . ASN A 1 93 ? 15.916 -9.204 -7.628 1.00 70.62 93 ASN A C 1
ATOM 695 O O . ASN A 1 93 ? 16.488 -10.257 -7.905 1.00 70.62 93 ASN A O 1
ATOM 699 N N . GLY A 1 94 ? 15.004 -8.647 -8.435 1.00 63.62 94 GLY A N 1
ATOM 700 C CA . GLY A 1 94 ? 14.371 -9.307 -9.571 1.00 63.62 94 GLY A CA 1
ATOM 701 C C . GLY A 1 94 ? 15.156 -9.369 -10.884 1.00 63.62 94 GLY A C 1
ATOM 702 O O . GLY A 1 94 ? 15.000 -10.388 -11.544 1.00 63.62 94 GLY A O 1
ATOM 703 N N . ASN A 1 95 ? 15.946 -8.352 -11.302 1.00 60.53 95 ASN A N 1
ATOM 704 C CA . ASN A 1 95 ? 16.892 -8.452 -12.454 1.00 60.53 95 ASN A CA 1
ATOM 705 C C . ASN A 1 95 ? 17.558 -7.154 -12.990 1.00 60.53 95 ASN A C 1
ATOM 707 O O . ASN A 1 95 ? 18.237 -7.212 -14.024 1.00 60.53 95 ASN A O 1
ATOM 711 N N . ASP A 1 96 ? 17.394 -5.975 -12.389 1.00 57.44 96 ASP A N 1
ATOM 712 C CA . ASP A 1 96 ? 17.589 -4.732 -13.165 1.00 57.44 96 ASP A CA 1
ATOM 713 C C . ASP A 1 96 ? 19.048 -4.266 -13.383 1.00 57.44 96 ASP A C 1
ATOM 715 O O . ASP A 1 96 ? 19.332 -3.378 -14.183 1.00 57.44 96 ASP A O 1
ATOM 719 N N . SER A 1 97 ? 20.037 -4.909 -12.765 1.00 49.44 97 SER A N 1
ATOM 720 C CA . SER A 1 97 ? 21.448 -4.550 -12.983 1.00 49.44 97 SER A CA 1
ATOM 721 C C . SER A 1 97 ? 22.068 -5.158 -14.253 1.00 49.44 97 SER A C 1
ATOM 723 O O . SER A 1 97 ? 23.168 -4.764 -14.640 1.00 49.44 97 SER A O 1
ATOM 725 N N . SER A 1 98 ? 21.377 -6.064 -14.964 1.00 50.66 98 SER A N 1
ATOM 726 C CA . SER A 1 98 ? 21.938 -6.734 -16.158 1.00 50.66 98 SER A CA 1
ATOM 727 C C . SER A 1 98 ? 21.404 -6.239 -17.511 1.00 50.66 98 SER A C 1
ATOM 729 O O . SER A 1 98 ? 22.033 -6.485 -18.546 1.00 50.66 98 SER A O 1
ATOM 731 N N . VAL A 1 99 ? 20.285 -5.508 -17.532 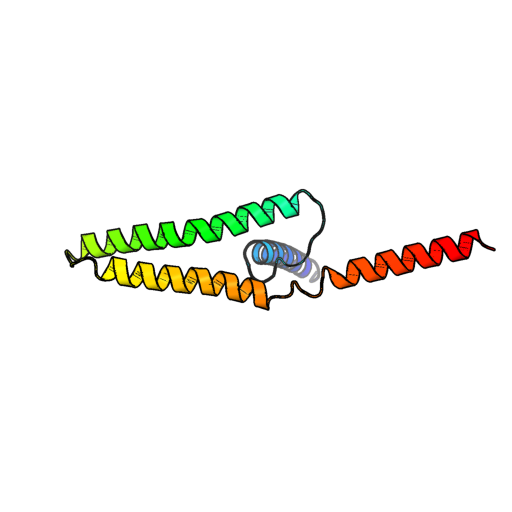1.00 57.91 99 VAL A N 1
ATOM 732 C CA . VAL A 1 99 ? 19.645 -5.053 -18.782 1.00 57.91 99 VAL A CA 1
ATOM 733 C C . VAL A 1 99 ? 20.170 -3.700 -19.276 1.00 57.91 99 VAL A C 1
ATOM 735 O O . VAL A 1 99 ? 20.211 -3.480 -20.487 1.00 57.91 99 VAL A O 1
ATOM 738 N N . GLY A 1 100 ? 20.668 -2.839 -18.380 1.00 57.84 100 GLY A N 1
ATOM 739 C CA . GLY A 1 100 ? 21.317 -1.571 -18.744 1.00 57.84 100 GLY A CA 1
ATOM 740 C C . GLY A 1 100 ? 22.734 -1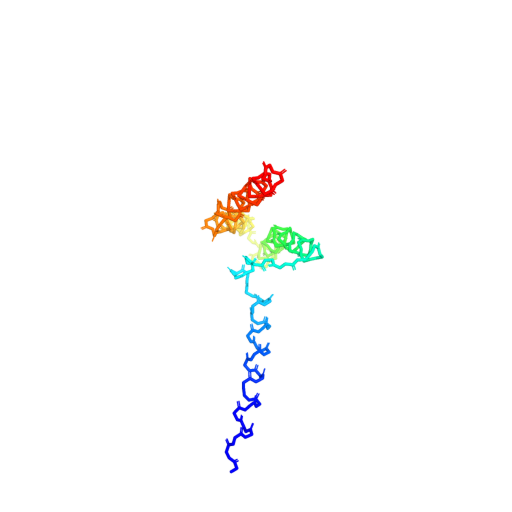.752 -19.305 1.00 57.84 100 GLY A C 1
ATOM 741 O O . GLY A 1 100 ? 23.065 -1.217 -20.362 1.00 57.84 100 GLY A O 1
ATOM 742 N N . PHE A 1 101 ? 23.560 -2.582 -18.659 1.00 59.25 101 PHE A N 1
ATOM 743 C CA . PHE A 1 101 ? 24.970 -2.763 -19.039 1.00 59.25 101 PHE A CA 1
ATOM 744 C C . PHE A 1 101 ? 25.166 -3.476 -20.386 1.00 59.25 101 PHE A C 1
ATOM 746 O O . PHE A 1 101 ? 26.074 -3.128 -21.144 1.00 59.25 101 PHE A O 1
ATOM 753 N N . LYS A 1 102 ? 24.296 -4.434 -20.739 1.00 61.22 102 LYS A N 1
ATOM 754 C CA . LYS A 1 102 ? 24.407 -5.163 -22.015 1.00 61.22 102 LYS A CA 1
ATOM 755 C C . LYS A 1 102 ? 24.098 -4.303 -23.242 1.00 61.22 102 LYS A C 1
ATOM 757 O O . LYS A 1 102 ? 24.704 -4.515 -24.291 1.00 61.22 102 LYS A O 1
ATOM 762 N N . ARG A 1 103 ? 23.187 -3.326 -23.135 1.00 65.62 103 ARG A N 1
ATOM 763 C CA . ARG A 1 103 ? 22.845 -2.454 -24.273 1.00 65.62 103 ARG A CA 1
ATOM 764 C C . ARG A 1 103 ? 23.958 -1.464 -24.597 1.00 65.62 103 ARG A C 1
ATOM 766 O O . ARG A 1 103 ? 24.183 -1.191 -25.769 1.00 65.62 103 ARG A O 1
ATOM 773 N N . LEU A 1 104 ? 24.683 -0.989 -23.586 1.00 72.06 104 LEU A N 1
ATOM 774 C CA . LEU A 1 104 ? 25.809 -0.073 -23.774 1.00 72.06 104 LEU A CA 1
ATOM 775 C C . LEU A 1 104 ? 26.990 -0.766 -24.470 1.00 72.06 104 LEU A C 1
ATOM 777 O O . LEU A 1 104 ? 27.514 -0.228 -25.441 1.00 72.06 104 LEU A O 1
ATOM 781 N N . GLN A 1 105 ? 27.327 -2.000 -24.071 1.00 73.62 105 GLN A N 1
ATOM 782 C CA . GLN A 1 105 ? 28.385 -2.778 -24.733 1.00 73.62 105 GLN A CA 1
ATOM 783 C C . GLN A 1 105 ? 28.067 -3.124 -26.193 1.00 73.62 105 GLN A C 1
ATOM 785 O O . GLN A 1 105 ? 28.958 -3.075 -27.039 1.00 73.62 105 GLN A O 1
ATOM 790 N N . ASN A 1 106 ? 26.818 -3.480 -26.515 1.00 74.94 106 ASN A N 1
ATOM 791 C CA . ASN A 1 106 ? 26.451 -3.751 -27.908 1.00 74.94 106 ASN A CA 1
ATOM 792 C C . ASN A 1 106 ? 26.499 -2.479 -28.763 1.00 74.94 106 ASN A C 1
ATOM 794 O O . ASN A 1 106 ? 26.995 -2.531 -29.884 1.00 74.94 106 ASN A O 1
ATOM 798 N N . LYS A 1 107 ? 26.071 -1.333 -28.217 1.00 76.06 107 LYS A N 1
ATOM 799 C CA . LYS A 1 107 ? 26.127 -0.043 -28.918 1.00 76.06 107 LYS A CA 1
ATOM 800 C C . LYS A 1 107 ? 27.568 0.403 -29.191 1.00 76.06 107 LYS A C 1
ATOM 802 O O . LYS A 1 107 ? 27.857 0.926 -30.262 1.00 76.06 107 LYS A O 1
ATOM 807 N N . GLU A 1 108 ? 28.481 0.154 -28.252 1.00 75.12 108 GLU A N 1
ATOM 808 C CA . GLU A 1 108 ? 29.912 0.434 -28.417 1.00 75.12 108 GLU A CA 1
ATOM 809 C C . GLU A 1 108 ? 30.560 -0.478 -29.472 1.00 75.12 108 GLU A C 1
ATOM 811 O O . GLU A 1 108 ? 31.321 -0.010 -30.320 1.00 75.12 108 GLU A O 1
ATOM 816 N N . LYS A 1 109 ? 30.210 -1.772 -29.487 1.00 75.12 109 LYS A N 1
ATOM 817 C CA . LYS A 1 109 ? 30.693 -2.719 -30.505 1.00 75.12 109 LYS A CA 1
ATOM 818 C C . LYS A 1 109 ? 30.193 -2.379 -31.909 1.00 75.12 109 LYS A C 1
ATOM 820 O O . LYS A 1 109 ? 30.959 -2.504 -32.862 1.00 75.12 109 LYS A O 1
ATOM 825 N N . GLU A 1 110 ? 28.949 -1.923 -32.048 1.00 76.38 110 GLU A N 1
ATOM 826 C CA . GLU A 1 110 ? 28.407 -1.465 -33.335 1.00 76.38 110 GLU A CA 1
ATOM 827 C C . GLU A 1 110 ? 29.062 -0.162 -33.810 1.00 76.38 110 GLU A C 1
ATOM 829 O O . GLU A 1 110 ? 29.419 -0.048 -34.985 1.00 76.38 110 GLU A O 1
ATOM 834 N N . ALA A 1 111 ? 29.317 0.781 -32.899 1.00 77.56 111 ALA A N 1
ATOM 835 C CA . ALA A 1 111 ? 30.030 2.017 -33.216 1.00 77.56 111 ALA A CA 1
ATOM 836 C C . ALA A 1 111 ? 31.489 1.763 -33.635 1.00 77.56 111 ALA A C 1
ATOM 838 O O . ALA A 1 111 ? 31.983 2.394 -34.568 1.00 77.56 111 ALA A O 1
ATOM 839 N N . ASN A 1 112 ? 32.178 0.819 -32.989 1.00 78.75 112 ASN A N 1
ATOM 840 C CA . ASN A 1 112 ? 33.559 0.468 -33.330 1.00 78.75 112 ASN A CA 1
ATOM 841 C C . ASN A 1 112 ? 33.638 -0.269 -34.680 1.00 78.75 112 ASN A C 1
ATOM 843 O O . ASN A 1 112 ? 34.450 0.074 -35.535 1.00 78.75 112 ASN A O 1
ATOM 847 N N . LYS A 1 113 ? 32.720 -1.211 -34.932 1.00 76.44 113 LYS A N 1
ATOM 848 C CA . LYS A 1 113 ? 32.656 -1.945 -36.205 1.00 76.44 113 LYS A CA 1
ATOM 849 C C . LYS A 1 113 ? 32.368 -1.029 -37.401 1.00 76.44 113 LYS A C 1
ATOM 851 O O . LYS A 1 113 ? 32.933 -1.232 -38.471 1.00 76.44 113 LYS A O 1
ATOM 856 N N . THR A 1 114 ? 31.517 -0.020 -37.213 1.00 75.31 114 THR A N 1
ATOM 857 C CA . THR A 1 114 ? 31.176 0.951 -38.266 1.00 75.31 114 THR A CA 1
ATOM 858 C C . THR A 1 114 ? 32.370 1.849 -38.600 1.00 75.31 114 THR A C 1
ATOM 860 O O . THR A 1 114 ? 32.684 2.031 -39.769 1.00 75.31 114 THR A O 1
ATOM 863 N N . GLN A 1 115 ? 33.111 2.313 -37.588 1.00 73.88 115 GLN A N 1
ATOM 864 C CA . GLN A 1 115 ? 34.306 3.143 -37.797 1.00 73.88 115 GLN A CA 1
ATOM 865 C C . GLN A 1 115 ? 35.503 2.386 -38.391 1.00 73.88 115 GLN A C 1
ATOM 867 O O . GLN A 1 115 ? 36.351 2.993 -39.039 1.00 73.88 115 GLN A O 1
ATOM 872 N N . LEU A 1 116 ? 35.586 1.069 -38.191 1.00 73.12 116 LEU A N 1
ATOM 873 C CA . LEU A 1 116 ? 36.604 0.232 -38.833 1.00 73.12 116 LEU A CA 1
ATOM 874 C C . LEU A 1 116 ? 36.318 0.003 -40.325 1.00 73.12 116 LEU A C 1
ATOM 876 O O . LEU A 1 116 ? 37.259 -0.078 -41.102 1.00 73.12 116 LEU A O 1
ATOM 880 N N . SER A 1 117 ? 35.044 -0.053 -40.725 1.00 67.38 117 SER A N 1
ATOM 881 C CA . SER A 1 117 ? 34.634 -0.241 -42.125 1.00 67.38 117 SER A CA 1
ATOM 882 C C . SER A 1 117 ? 34.723 1.029 -42.976 1.00 67.38 117 SER A C 1
ATOM 884 O O . SER A 1 117 ? 34.686 0.928 -44.195 1.00 67.38 117 SER A O 1
ATOM 886 N N . GLU A 1 118 ? 34.791 2.209 -42.358 1.00 69.12 118 GLU A N 1
ATOM 887 C CA . GLU A 1 118 ? 34.911 3.503 -43.053 1.00 69.12 118 GLU A CA 1
ATOM 888 C C . GLU A 1 118 ? 36.382 3.917 -43.269 1.00 69.12 118 GLU A C 1
ATOM 890 O O . GLU A 1 118 ? 36.669 4.921 -43.915 1.00 69.12 118 GLU A O 1
ATOM 895 N N . LYS A 1 119 ? 37.325 3.152 -42.700 1.00 61.75 119 LYS A N 1
ATOM 896 C CA . LYS A 1 119 ? 38.770 3.421 -42.744 1.00 61.75 119 LYS A CA 1
ATOM 897 C C . LYS A 1 119 ? 39.540 2.495 -43.705 1.00 61.75 119 LYS A C 1
ATOM 899 O O . LYS A 1 119 ? 40.746 2.686 -43.862 1.00 61.75 119 LYS A O 1
ATOM 904 N N . GLU A 1 120 ? 38.864 1.521 -44.317 1.00 53.72 120 GLU A N 1
ATOM 905 C CA . GLU A 1 120 ? 39.362 0.706 -45.443 1.00 53.72 120 GLU A CA 1
ATOM 906 C C . GLU A 1 120 ? 38.881 1.278 -46.781 1.00 53.72 120 GLU A C 1
ATOM 908 O O . GLU A 1 120 ? 39.686 1.257 -47.740 1.00 53.72 120 GLU A O 1
#

Organism: NCBI:txid349221

Radius of gyration: 23.99 Å; chains: 1; bounding box: 56×41×66 Å

Secondary structure (DSSP, 8-state):
--SHHHHHHHHHHHHHHHHHHHH-TTS-----STHHHHHHHHHHHHHHHHHHHHHHHHHHHHHHHHT--THHHHHHHHHHHHHHHHHHHHHHTSSTTTHHHHHHHHHHHHHHHHHHHT--

InterPro domains:
  IPR032820 Putative F0F1-ATPase subunit, Ca2+/Mg2+ transporter [PF09527] (45-90)

Foldseek 3Di:
DPPPVVVVVVVVVVVVVVVVCVVDPQNPPDDDDDVVVVVVVVVVVVVLVVLCVVLQVVQVVVCVVVVDDSVSSVVSNVVSVVVSVVVVVCVVVRDPVPPVVVVVVVVVVVVVVVVVVVVD